P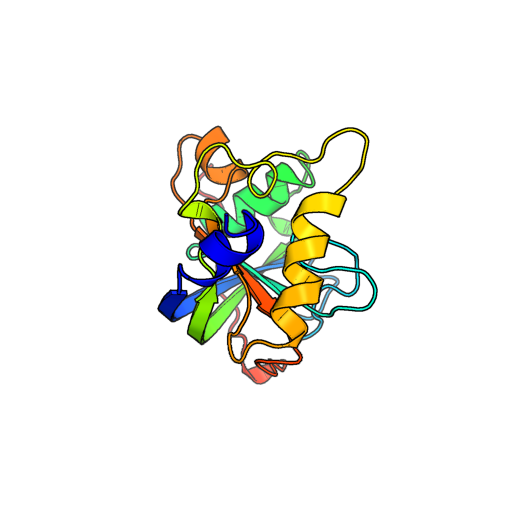rotein AF-A0A842QDH6-F1 (afdb_monomer_lite)

pLDDT: mean 86.6, std 10.49, range [43.41, 98.19]

Radius of gyration: 15.14 Å; chains: 1; bounding box: 33×33×45 Å

Structure (mmCIF, N/CA/C/O backbone):
data_AF-A0A842QDH6-F1
#
_entry.id   AF-A0A842QDH6-F1
#
loop_
_atom_site.group_PDB
_atom_site.id
_atom_site.type_symbol
_atom_site.label_atom_id
_atom_site.label_alt_id
_atom_site.label_comp_id
_atom_site.label_asym_id
_atom_site.label_entity_id
_atom_site.label_seq_id
_atom_site.pdbx_PDB_ins_code
_atom_site.Cartn_x
_atom_site.Cartn_y
_atom_site.Cartn_z
_atom_site.occupancy
_atom_site.B_iso_or_equiv
_atom_site.auth_seq_id
_atom_site.auth_comp_id
_atom_site.auth_asym_id
_atom_site.auth_atom_id
_atom_site.pdbx_PDB_model_num
ATOM 1 N N . MET A 1 1 ? -9.404 15.031 27.519 1.00 43.41 1 MET A N 1
ATOM 2 C CA . MET A 1 1 ? -8.374 15.255 26.485 1.00 43.41 1 MET A CA 1
ATOM 3 C C . MET A 1 1 ? -8.167 13.904 25.809 1.00 43.41 1 MET A C 1
ATOM 5 O O . MET A 1 1 ? -7.701 12.997 26.487 1.00 43.41 1 MET A O 1
ATOM 9 N N . TYR A 1 2 ? -8.656 13.711 24.579 1.00 51.72 2 TYR A N 1
ATOM 10 C CA . TYR A 1 2 ? -8.461 12.447 23.850 1.00 51.72 2 TYR A CA 1
ATOM 11 C C . TYR A 1 2 ? -6.981 12.292 23.489 1.00 51.72 2 TYR A C 1
ATOM 13 O O . TYR A 1 2 ? -6.302 13.297 23.266 1.00 51.72 2 TYR A O 1
ATOM 21 N N . ARG A 1 3 ? -6.456 11.061 23.475 1.00 74.00 3 ARG A N 1
ATOM 22 C CA . ARG A 1 3 ? -5.092 10.832 22.981 1.00 74.00 3 ARG A CA 1
ATOM 23 C C . ARG A 1 3 ? -5.108 11.063 21.466 1.00 74.00 3 ARG A C 1
ATOM 25 O O . ARG A 1 3 ? -6.057 10.666 20.808 1.00 74.00 3 ARG A O 1
ATOM 32 N N . GLU A 1 4 ? -4.061 11.663 20.904 1.00 77.56 4 GLU A N 1
ATOM 33 C CA . GLU A 1 4 ? -3.913 11.947 19.458 1.00 77.56 4 GLU A CA 1
ATOM 34 C C . GLU A 1 4 ? -4.219 10.723 18.560 1.00 77.56 4 GLU A C 1
ATOM 36 O O . GLU A 1 4 ? -4.839 10.841 17.508 1.00 77.56 4 GLU A O 1
ATOM 41 N N . ILE A 1 5 ? -3.868 9.515 19.020 1.00 82.94 5 ILE A N 1
ATOM 42 C CA . ILE A 1 5 ? -4.184 8.241 18.348 1.00 82.94 5 ILE A CA 1
ATOM 43 C C . ILE A 1 5 ? -5.697 7.992 18.242 1.00 82.94 5 ILE A C 1
ATOM 45 O O . ILE A 1 5 ? -6.155 7.371 17.288 1.00 82.94 5 ILE A O 1
ATOM 49 N N . ASP A 1 6 ? -6.491 8.424 19.220 1.00 84.44 6 ASP A N 1
ATOM 50 C CA . ASP A 1 6 ? -7.944 8.246 19.195 1.00 84.44 6 ASP A CA 1
ATOM 51 C C . ASP A 1 6 ? -8.576 9.057 18.064 1.00 84.44 6 ASP A C 1
ATOM 53 O O . ASP A 1 6 ? -9.372 8.504 17.313 1.00 84.44 6 ASP A O 1
ATOM 57 N N . GLN A 1 7 ? -8.109 10.288 17.852 1.00 83.19 7 GLN A N 1
ATOM 58 C CA . GLN A 1 7 ? -8.572 11.160 16.768 1.00 83.19 7 GLN A CA 1
ATOM 59 C C . GLN A 1 7 ? -8.239 10.599 15.379 1.00 83.19 7 GLN A C 1
ATOM 61 O O . GLN A 1 7 ? -9.059 10.668 14.470 1.00 83.19 7 GLN A O 1
ATOM 66 N N . ILE A 1 8 ? -7.068 9.975 15.208 1.00 85.69 8 ILE A N 1
ATOM 67 C CA . ILE A 1 8 ? -6.715 9.306 13.942 1.00 85.69 8 ILE A CA 1
ATOM 68 C C . ILE A 1 8 ? -7.722 8.196 13.618 1.00 85.69 8 ILE A C 1
ATOM 70 O O . ILE A 1 8 ? -8.137 8.050 12.476 1.00 85.69 8 ILE A O 1
ATOM 74 N N . PHE A 1 9 ? -8.152 7.431 14.622 1.00 89.06 9 PHE A N 1
ATOM 75 C CA . PHE A 1 9 ? -9.053 6.289 14.440 1.00 89.06 9 PHE A CA 1
ATOM 76 C C . PHE A 1 9 ? -10.527 6.682 14.236 1.00 89.06 9 PHE A C 1
ATOM 78 O O . PHE A 1 9 ? -11.342 5.844 13.834 1.00 89.06 9 PHE A O 1
ATOM 85 N N . GLU A 1 10 ? -10.875 7.946 14.481 1.00 88.81 10 GLU A N 1
ATOM 86 C CA . GLU A 1 10 ? -12.168 8.523 14.101 1.00 88.81 10 GLU A CA 1
ATOM 87 C C . GLU A 1 10 ? -12.241 8.789 12.586 1.00 88.81 10 GLU A C 1
ATOM 89 O O . GLU A 1 10 ? -13.320 8.702 11.998 1.00 88.81 10 GLU A O 1
ATOM 94 N N . ASN A 1 11 ? -11.098 9.006 11.922 1.00 89.94 11 ASN A N 1
ATOM 95 C CA . ASN A 1 11 ? -11.022 9.250 10.480 1.00 89.94 11 ASN A CA 1
ATOM 96 C C . ASN A 1 11 ? -11.088 7.945 9.683 1.00 89.94 11 ASN A C 1
ATOM 98 O O . ASN A 1 11 ? -10.078 7.364 9.278 1.00 89.94 11 ASN A O 1
ATOM 102 N N . ARG A 1 12 ? -12.312 7.474 9.448 1.00 91.56 12 ARG A N 1
ATOM 103 C CA . ARG A 1 12 ? -12.590 6.258 8.677 1.00 91.56 12 ARG A CA 1
ATOM 104 C C . ARG A 1 12 ? -12.958 6.607 7.244 1.00 91.56 12 ARG A C 1
ATOM 106 O O . ARG A 1 12 ? -13.884 7.375 7.003 1.00 91.56 12 ARG A O 1
ATOM 113 N N . SER A 1 13 ? -12.261 5.999 6.292 1.00 92.69 13 SER A N 1
ATOM 114 C CA . SER A 1 13 ? -12.483 6.196 4.861 1.00 92.69 13 SER A CA 1
ATOM 115 C C . SER A 1 13 ? -12.899 4.876 4.221 1.00 92.69 13 SER A C 1
ATOM 117 O O . SER A 1 13 ? -12.163 3.889 4.281 1.00 92.69 13 SER A O 1
ATOM 119 N N . ALA A 1 14 ? -14.096 4.844 3.633 1.00 95.00 14 ALA A N 1
ATOM 120 C CA . ALA A 1 14 ? -14.528 3.721 2.813 1.00 95.00 14 ALA A CA 1
ATOM 121 C C . ALA A 1 14 ? -13.795 3.756 1.465 1.00 95.00 14 ALA A C 1
ATOM 123 O O . ALA A 1 14 ? -13.662 4.814 0.849 1.00 95.00 14 ALA A O 1
ATOM 124 N N . PHE A 1 15 ? -13.347 2.595 1.002 1.00 96.31 15 PHE A N 1
ATOM 125 C CA . PHE A 1 15 ? -12.702 2.415 -0.289 1.00 96.31 15 PHE A CA 1
ATOM 126 C C . PHE A 1 15 ? -13.322 1.225 -1.016 1.00 96.31 15 PHE A C 1
ATOM 128 O O . PHE A 1 15 ? -13.586 0.181 -0.418 1.00 96.31 15 PHE A O 1
ATOM 135 N N . ASN A 1 16 ? -13.542 1.388 -2.315 1.00 97.00 16 ASN A N 1
ATOM 136 C CA . ASN A 1 16 ? -13.945 0.317 -3.207 1.00 97.00 16 ASN A CA 1
ATOM 137 C C . ASN A 1 16 ? -13.313 0.568 -4.576 1.00 97.00 16 ASN A C 1
ATOM 139 O O . ASN A 1 16 ? -13.675 1.542 -5.239 1.00 97.00 16 ASN A O 1
ATOM 143 N N . GLY A 1 17 ? -12.368 -0.274 -4.980 1.00 97.19 17 GLY A N 1
ATOM 144 C CA . GLY A 1 17 ? -11.714 -0.134 -6.273 1.00 97.19 17 GLY A CA 1
ATOM 145 C C . GLY A 1 17 ? -10.472 -0.997 -6.443 1.00 97.19 17 GLY A C 1
ATOM 146 O O . GLY A 1 17 ? -10.129 -1.830 -5.602 1.00 97.19 17 GLY A O 1
ATOM 147 N N . THR A 1 18 ? -9.790 -0.759 -7.560 1.00 97.88 18 THR A N 1
ATOM 148 C CA . THR A 1 18 ? -8.530 -1.415 -7.904 1.00 97.88 18 THR A CA 1
ATOM 149 C C . THR A 1 18 ? -7.365 -0.743 -7.190 1.00 97.88 18 THR A C 1
ATOM 151 O O . THR A 1 18 ? -7.222 0.477 -7.251 1.00 97.88 18 THR A O 1
ATOM 154 N N . LEU A 1 19 ? -6.503 -1.547 -6.578 1.00 98.19 19 LEU A N 1
ATOM 155 C CA . LEU A 1 19 ? -5.202 -1.129 -6.071 1.00 98.19 19 LEU A CA 1
ATOM 156 C C . LEU A 1 19 ? -4.085 -1.895 -6.776 1.00 98.19 19 LEU A C 1
ATOM 158 O O . LEU A 1 19 ? -4.309 -2.955 -7.359 1.00 98.19 19 LEU A O 1
ATOM 162 N N . TYR A 1 20 ? -2.877 -1.356 -6.690 1.00 97.62 20 TYR A N 1
ATOM 163 C CA . TYR A 1 20 ? -1.692 -1.862 -7.363 1.00 97.62 20 TYR A CA 1
ATOM 164 C C . TYR A 1 20 ? -0.682 -2.372 -6.342 1.00 97.62 20 TYR A C 1
ATOM 166 O O . TYR A 1 20 ? -0.513 -1.789 -5.272 1.00 97.62 20 TYR A O 1
ATOM 174 N N . LEU A 1 21 ? -0.014 -3.467 -6.683 1.00 96.94 21 LEU A N 1
ATOM 175 C CA . LEU A 1 21 ? 1.101 -4.045 -5.947 1.00 96.94 21 LEU A CA 1
ATOM 176 C C . LEU A 1 21 ? 2.317 -4.067 -6.867 1.00 96.94 21 LEU A C 1
ATOM 178 O O . LEU A 1 21 ? 2.228 -4.605 -7.965 1.00 96.94 21 LEU A O 1
ATOM 182 N N . CYS A 1 22 ? 3.455 -3.559 -6.399 1.00 95.25 22 CYS A N 1
ATOM 183 C CA . CYS A 1 22 ? 4.734 -3.677 -7.095 1.00 95.25 22 CYS A CA 1
ATOM 184 C C . CYS A 1 22 ? 5.743 -4.394 -6.198 1.00 95.25 22 CYS A C 1
ATOM 186 O O . CYS A 1 22 ? 5.943 -4.006 -5.043 1.00 95.25 22 CYS A O 1
ATOM 188 N N . LYS A 1 23 ? 6.356 -5.461 -6.712 1.00 93.31 23 LYS A N 1
ATOM 189 C CA . LYS A 1 23 ? 7.368 -6.260 -6.006 1.00 93.31 23 LYS A CA 1
ATOM 190 C C . LYS A 1 23 ? 8.412 -6.771 -6.984 1.00 93.31 23 LYS A C 1
ATOM 192 O O . LYS A 1 23 ? 8.143 -6.906 -8.172 1.00 93.31 23 LYS A O 1
ATOM 197 N N . SER A 1 24 ? 9.592 -7.094 -6.458 1.00 91.06 24 SER A N 1
ATOM 198 C CA . SER A 1 24 ? 10.600 -7.801 -7.246 1.00 91.06 24 SER A CA 1
ATOM 199 C C . SER A 1 24 ? 10.044 -9.143 -7.726 1.00 91.06 24 SER A C 1
ATOM 201 O O . SER A 1 24 ? 9.359 -9.828 -6.964 1.00 91.06 24 SER A O 1
ATOM 203 N N . GLU A 1 25 ? 10.393 -9.541 -8.949 1.00 86.19 25 GLU A N 1
ATOM 204 C CA . GLU A 1 25 ? 9.950 -10.797 -9.582 1.00 86.19 25 GLU A CA 1
ATOM 205 C C . GLU A 1 25 ? 10.304 -12.060 -8.780 1.00 86.19 25 GLU A C 1
ATOM 207 O O . GLU A 1 25 ? 9.733 -13.129 -8.977 1.00 86.19 25 GLU A O 1
ATOM 212 N N . ARG A 1 26 ? 11.236 -11.941 -7.831 1.00 85.19 26 ARG A N 1
ATOM 213 C CA . ARG A 1 26 ? 11.635 -13.024 -6.924 1.00 85.19 26 ARG A CA 1
ATOM 214 C C . ARG A 1 26 ? 10.583 -13.357 -5.863 1.00 85.19 26 ARG A C 1
ATOM 216 O O . ARG A 1 26 ? 10.759 -14.336 -5.140 1.00 85.19 26 ARG A O 1
ATOM 223 N N . HIS A 1 27 ? 9.536 -12.545 -5.726 1.00 87.69 27 HIS A N 1
ATOM 224 C CA . HIS A 1 27 ? 8.505 -12.700 -4.704 1.00 87.69 27 HIS A CA 1
ATOM 225 C C . HIS A 1 27 ? 7.128 -12.938 -5.322 1.00 87.69 27 HIS A C 1
ATOM 227 O O . HIS A 1 27 ? 6.752 -12.291 -6.296 1.00 87.69 27 HIS A O 1
ATOM 233 N N . SER A 1 28 ? 6.345 -13.825 -4.702 1.00 91.25 28 SER A N 1
ATOM 234 C CA . SER A 1 28 ? 4.956 -14.045 -5.100 1.00 91.25 28 SER A CA 1
ATOM 235 C C . SER A 1 28 ? 4.089 -12.833 -4.730 1.00 91.25 28 SER A C 1
ATOM 237 O O . SER A 1 28 ? 4.256 -12.265 -3.639 1.00 91.25 28 SER A O 1
ATOM 239 N N . PRO A 1 29 ? 3.100 -12.449 -5.563 1.00 92.12 29 PRO A N 1
ATOM 240 C CA . PRO A 1 29 ? 2.114 -11.450 -5.166 1.00 92.12 29 PRO A CA 1
ATOM 241 C C . PRO A 1 29 ? 1.306 -11.896 -3.939 1.00 92.12 29 PRO A C 1
ATOM 243 O O . PRO A 1 29 ? 0.889 -11.038 -3.171 1.00 92.12 29 PRO A O 1
ATOM 246 N N . ALA A 1 30 ? 1.179 -13.209 -3.700 1.00 89.44 30 ALA A N 1
ATOM 247 C CA . ALA A 1 30 ? 0.483 -13.795 -2.550 1.00 89.44 30 ALA A CA 1
ATOM 248 C C . ALA A 1 30 ? 1.252 -13.713 -1.218 1.00 89.44 30 ALA A C 1
ATOM 250 O O . ALA A 1 30 ? 0.698 -14.060 -0.176 1.00 89.44 30 ALA A O 1
ATOM 251 N N . ASP A 1 31 ? 2.524 -13.301 -1.237 1.00 92.38 31 ASP A N 1
ATOM 252 C CA . ASP A 1 31 ? 3.347 -13.234 -0.029 1.00 92.38 31 ASP A CA 1
ATOM 253 C C . ASP A 1 31 ? 3.276 -11.822 0.566 1.00 92.38 31 ASP A C 1
ATOM 255 O O . ASP A 1 31 ? 3.957 -10.924 0.063 1.00 92.38 31 ASP A O 1
ATOM 259 N N . PRO A 1 32 ? 2.483 -11.546 1.617 1.00 91.44 32 PRO A N 1
ATOM 260 C CA . PRO A 1 32 ? 2.481 -10.229 2.252 1.00 91.44 32 PRO A CA 1
ATOM 261 C C . PRO A 1 32 ? 3.865 -9.888 2.825 1.00 91.44 32 PRO A C 1
ATOM 263 O O . PRO A 1 32 ? 4.682 -10.768 3.098 1.00 91.44 32 PRO A O 1
ATOM 266 N N . SER A 1 33 ? 4.133 -8.601 3.058 1.00 85.12 33 SER A N 1
ATOM 267 C CA . SER A 1 33 ? 5.352 -8.192 3.759 1.00 85.12 33 SER A CA 1
ATOM 268 C C . SER A 1 33 ? 5.360 -8.788 5.166 1.00 85.12 33 SER A C 1
ATOM 270 O O . SER A 1 33 ? 4.544 -8.405 6.007 1.00 85.12 33 SER A O 1
ATOM 272 N N . GLY A 1 34 ? 6.303 -9.698 5.417 1.00 68.75 34 GLY A N 1
ATOM 273 C CA . GLY A 1 34 ? 6.592 -10.240 6.748 1.00 68.75 34 GLY A CA 1
ATOM 274 C C . GLY A 1 34 ? 7.559 -9.377 7.570 1.00 68.75 34 GLY A C 1
ATOM 275 O O . GLY A 1 34 ? 7.768 -9.641 8.753 1.00 68.75 34 GLY A O 1
ATOM 276 N N . TYR A 1 35 ? 8.152 -8.344 6.961 1.00 78.38 35 TYR A N 1
ATOM 277 C CA . TYR A 1 35 ? 9.07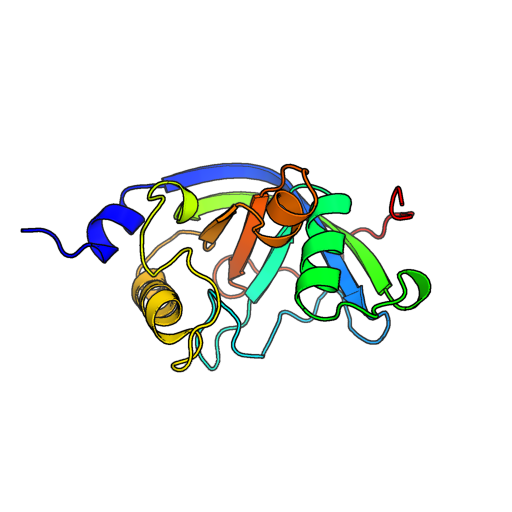1 -7.417 7.624 1.00 78.38 35 TYR A CA 1
ATOM 278 C C . TYR A 1 35 ? 8.333 -6.228 8.239 1.00 78.38 35 TYR A C 1
ATOM 280 O O . TYR A 1 35 ? 7.281 -5.812 7.746 1.00 78.38 35 TYR A O 1
ATOM 288 N N . GLU A 1 36 ? 8.922 -5.648 9.288 1.00 78.00 36 GLU A N 1
ATOM 289 C CA . GLU A 1 36 ? 8.450 -4.399 9.887 1.00 78.00 36 GLU A CA 1
ATOM 290 C C . GLU A 1 36 ? 8.565 -3.239 8.895 1.00 78.00 36 GLU A C 1
ATOM 292 O O . GLU A 1 36 ? 9.659 -2.805 8.528 1.00 78.00 36 GLU A O 1
ATOM 297 N N . GLY A 1 37 ? 7.417 -2.717 8.486 1.00 82.06 37 GLY A N 1
ATOM 298 C CA . GLY A 1 37 ? 7.292 -1.515 7.679 1.00 82.06 37 GLY A CA 1
ATOM 299 C C . GLY A 1 37 ? 6.741 -0.352 8.496 1.00 82.06 37 GLY A C 1
ATOM 300 O O . GLY A 1 37 ? 6.631 -0.408 9.724 1.00 82.06 37 GLY A O 1
ATOM 301 N N . ARG A 1 38 ? 6.388 0.730 7.798 1.00 84.75 38 ARG A N 1
ATOM 302 C CA . ARG A 1 38 ? 5.887 1.951 8.435 1.00 84.75 38 ARG A CA 1
ATOM 303 C C . ARG A 1 38 ? 4.624 1.676 9.243 1.00 84.75 38 ARG A C 1
ATOM 305 O O . ARG A 1 38 ? 4.555 2.051 10.405 1.00 84.75 38 ARG A O 1
ATOM 312 N N . TYR A 1 39 ? 3.654 0.984 8.660 1.00 87.56 39 TYR A N 1
ATOM 313 C CA . TYR A 1 39 ? 2.336 0.790 9.260 1.00 87.56 39 TYR A CA 1
ATOM 314 C C . TYR A 1 39 ? 2.048 -0.662 9.624 1.00 87.56 39 TYR A C 1
ATOM 316 O O . TYR A 1 39 ? 0.884 -1.013 9.759 1.00 87.56 39 TYR A O 1
ATOM 324 N N . ASN A 1 40 ? 3.062 -1.513 9.789 1.00 85.12 40 ASN A N 1
ATOM 325 C CA . ASN A 1 40 ? 2.910 -2.862 10.334 1.00 85.12 40 ASN A CA 1
ATOM 326 C C . ASN A 1 40 ? 4.029 -3.134 11.354 1.00 85.12 40 ASN A C 1
ATOM 328 O O . ASN A 1 40 ? 5.215 -3.019 11.050 1.00 85.12 40 ASN A O 1
ATOM 332 N N . GLY A 1 41 ? 3.645 -3.454 12.591 1.00 77.44 41 GLY A N 1
ATOM 333 C CA . GLY A 1 41 ? 4.588 -3.858 13.635 1.00 77.44 41 GLY A CA 1
ATOM 334 C C . GLY A 1 41 ? 5.099 -5.288 13.447 1.00 77.44 41 GLY A C 1
ATOM 335 O O . GLY A 1 41 ? 4.616 -6.029 12.587 1.00 77.44 41 GLY A O 1
ATOM 336 N N . GLN A 1 42 ? 6.047 -5.693 14.295 1.00 76.50 42 GLN A N 1
ATOM 337 C CA . GLN A 1 42 ? 6.638 -7.033 14.265 1.00 76.50 42 GLN A CA 1
ATOM 338 C C . GLN A 1 42 ? 5.573 -8.139 14.222 1.00 76.50 42 GLN A C 1
ATOM 340 O O . GLN A 1 42 ? 4.579 -8.090 14.954 1.00 76.50 42 GLN A O 1
ATOM 345 N N . GLY A 1 43 ? 5.781 -9.136 13.356 1.00 77.56 43 GLY A N 1
ATOM 346 C CA . GLY A 1 43 ? 4.885 -10.288 13.209 1.00 77.56 43 GLY A CA 1
ATOM 347 C C . GLY A 1 43 ? 3.536 -9.973 12.553 1.00 77.56 43 GLY A C 1
ATOM 348 O O . GLY A 1 43 ? 2.621 -10.789 12.626 1.00 77.56 43 GLY A O 1
ATOM 349 N N . THR A 1 44 ? 3.383 -8.793 11.942 1.00 84.81 44 THR A N 1
ATOM 350 C CA . THR A 1 44 ? 2.150 -8.402 11.252 1.00 84.81 44 THR A CA 1
ATOM 351 C C . THR A 1 44 ? 2.345 -8.470 9.745 1.00 84.81 44 THR A C 1
ATOM 353 O O . THR A 1 44 ? 3.040 -7.634 9.170 1.00 84.81 44 THR A O 1
ATOM 356 N N . ASN A 1 45 ? 1.683 -9.436 9.112 1.00 90.12 45 ASN A N 1
ATOM 357 C CA . ASN A 1 45 ? 1.673 -9.589 7.662 1.00 90.12 45 ASN A CA 1
ATOM 358 C C . ASN A 1 45 ? 0.744 -8.552 7.020 1.00 90.12 45 ASN A C 1
ATOM 360 O O . ASN A 1 45 ? -0.457 -8.529 7.312 1.00 90.12 45 ASN A O 1
ATOM 364 N N . ALA A 1 46 ? 1.293 -7.720 6.137 1.00 93.00 46 ALA A N 1
ATOM 365 C CA . ALA A 1 46 ? 0.536 -6.686 5.439 1.00 93.00 46 ALA A CA 1
ATOM 366 C C . ALA A 1 46 ? 0.965 -6.520 3.974 1.00 93.00 46 ALA A C 1
ATOM 368 O O . ALA A 1 46 ? 2.125 -6.736 3.621 1.00 93.00 46 ALA A O 1
ATOM 369 N N . TYR A 1 47 ? 0.032 -6.092 3.129 1.00 95.00 47 TYR A N 1
ATOM 370 C CA . TYR A 1 47 ? 0.301 -5.627 1.774 1.00 95.00 47 TYR A CA 1
ATOM 371 C C . TYR A 1 47 ? 0.409 -4.111 1.750 1.00 95.00 47 TYR A C 1
ATOM 373 O O . TYR A 1 47 ? -0.455 -3.417 2.278 1.00 95.00 47 TYR A O 1
ATOM 381 N N . TYR A 1 48 ? 1.453 -3.617 1.095 1.00 94.88 48 TYR A N 1
ATOM 382 C CA . TYR A 1 48 ? 1.590 -2.213 0.746 1.00 94.88 48 TYR A CA 1
ATOM 383 C C . TYR A 1 48 ? 1.164 -2.048 -0.707 1.00 94.88 48 TYR A C 1
ATOM 385 O O . TYR A 1 48 ? 1.817 -2.574 -1.607 1.00 94.88 48 TYR A O 1
ATOM 393 N N . LEU A 1 49 ? 0.035 -1.379 -0.902 1.00 97.06 49 LEU A N 1
ATOM 394 C CA . LEU A 1 49 ? -0.593 -1.155 -2.196 1.00 97.06 49 LEU A CA 1
ATOM 395 C C . LEU A 1 49 ? -0.669 0.344 -2.489 1.00 97.06 49 LEU A C 1
ATOM 397 O O . LEU A 1 49 ? -0.597 1.154 -1.563 1.00 97.06 49 LEU A O 1
ATOM 401 N N . ALA A 1 50 ? -0.872 0.714 -3.748 1.00 96.94 50 ALA A N 1
ATOM 402 C CA . ALA A 1 50 ? -1.136 2.096 -4.139 1.00 96.94 50 ALA A CA 1
ATOM 403 C C . ALA A 1 50 ? -2.363 2.216 -5.049 1.00 96.94 50 ALA A C 1
ATOM 405 O O . ALA A 1 50 ? -2.824 1.230 -5.616 1.00 96.94 50 ALA A O 1
ATOM 406 N N . ASP A 1 51 ? -2.893 3.427 -5.187 1.00 96.38 51 ASP A N 1
ATOM 407 C CA . ASP A 1 51 ? -4.011 3.752 -6.083 1.00 96.38 51 ASP A CA 1
ATOM 408 C C . ASP A 1 51 ? -3.615 3.869 -7.561 1.00 96.38 51 ASP A C 1
ATOM 410 O O . ASP A 1 51 ? -4.485 3.935 -8.428 1.00 96.38 51 ASP A O 1
ATOM 414 N N . SER A 1 52 ? -2.317 3.860 -7.869 1.00 95.00 52 SER A N 1
ATOM 415 C CA . SER A 1 52 ? -1.809 3.889 -9.240 1.00 95.00 52 SER A CA 1
ATOM 416 C C . SER A 1 52 ? -0.485 3.125 -9.399 1.00 95.00 52 SER A C 1
ATOM 418 O O . SER A 1 52 ? 0.294 3.031 -8.441 1.00 95.00 52 SER A O 1
ATOM 420 N N . PRO A 1 53 ? -0.166 2.647 -10.622 1.00 94.75 53 PRO A N 1
ATOM 421 C CA . PRO A 1 53 ? 1.145 2.084 -10.954 1.00 94.75 53 PRO A CA 1
ATOM 422 C C . PRO A 1 53 ? 2.303 3.015 -10.594 1.00 94.75 53 PRO A C 1
ATOM 424 O O . PRO A 1 53 ? 3.319 2.600 -10.033 1.00 94.75 53 PRO A O 1
ATOM 427 N N . ARG A 1 54 ? 2.115 4.307 -10.876 1.00 92.88 54 ARG A N 1
ATOM 428 C CA . ARG A 1 54 ? 3.117 5.348 -10.667 1.00 92.88 54 ARG A CA 1
ATOM 429 C C . ARG A 1 54 ? 3.436 5.542 -9.187 1.00 92.88 54 ARG A C 1
ATOM 431 O O . ARG A 1 54 ? 4.606 5.556 -8.814 1.00 92.88 54 ARG A O 1
ATOM 438 N N . ALA A 1 55 ? 2.410 5.626 -8.339 1.00 93.44 55 ALA A N 1
ATOM 439 C CA . ALA A 1 55 ? 2.590 5.730 -6.894 1.00 93.44 55 ALA A CA 1
ATOM 440 C C . ALA A 1 55 ? 3.300 4.492 -6.319 1.00 93.44 55 ALA A C 1
ATOM 442 O O . ALA A 1 55 ? 4.226 4.636 -5.521 1.00 93.44 55 ALA A O 1
ATOM 443 N N . CYS A 1 56 ? 2.948 3.286 -6.787 1.00 94.00 56 CYS A N 1
ATOM 444 C CA . CYS A 1 56 ? 3.673 2.061 -6.441 1.00 94.00 56 CYS A CA 1
ATOM 445 C C . CYS A 1 56 ? 5.164 2.159 -6.780 1.00 94.00 56 CYS A C 1
ATOM 447 O O . CYS A 1 56 ? 6.011 1.858 -5.939 1.00 94.00 56 CYS A O 1
ATOM 449 N N . TRP A 1 57 ? 5.490 2.589 -8.000 1.00 94.44 57 TRP A N 1
ATOM 450 C CA . TRP A 1 57 ? 6.877 2.701 -8.438 1.00 94.44 57 TRP A CA 1
ATOM 45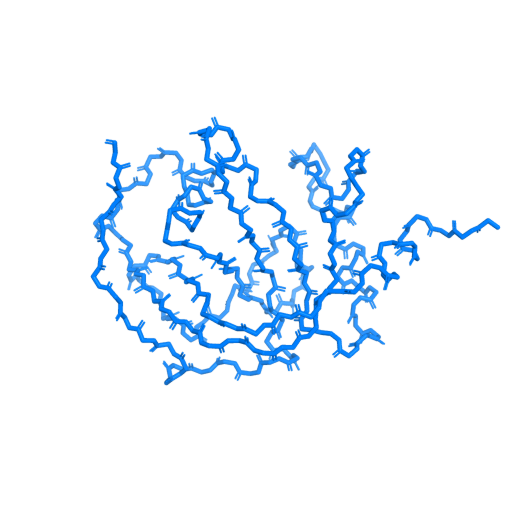1 C C . TRP A 1 57 ? 7.662 3.752 -7.650 1.00 94.44 57 TRP A C 1
ATOM 453 O O . TRP A 1 57 ? 8.809 3.517 -7.271 1.00 94.44 57 TRP A O 1
ATOM 463 N N . TYR A 1 58 ? 7.045 4.888 -7.325 1.00 93.50 58 TYR A N 1
ATOM 464 C CA . TYR A 1 58 ? 7.702 5.892 -6.496 1.00 93.50 58 TYR A CA 1
ATOM 465 C C . TYR A 1 58 ? 7.983 5.400 -5.080 1.00 93.50 58 TYR A C 1
ATOM 467 O O . TYR A 1 58 ? 9.058 5.696 -4.568 1.00 93.50 58 TYR A O 1
ATOM 475 N N . GLU A 1 59 ? 7.112 4.600 -4.464 1.00 92.81 59 GLU A N 1
ATOM 476 C CA . GLU A 1 59 ? 7.432 3.975 -3.173 1.00 92.81 59 GLU A CA 1
ATOM 477 C C . GLU A 1 59 ? 8.623 3.004 -3.284 1.00 92.81 59 GLU A C 1
ATOM 479 O O . GLU A 1 59 ? 9.481 2.992 -2.396 1.00 92.81 59 GLU A O 1
ATOM 484 N N . ILE A 1 60 ? 8.747 2.258 -4.394 1.00 93.19 60 ILE A N 1
ATOM 485 C CA . ILE A 1 60 ? 9.941 1.439 -4.665 1.00 93.19 60 ILE A CA 1
ATOM 486 C C . ILE A 1 60 ? 11.192 2.311 -4.770 1.00 93.19 60 ILE A C 1
ATOM 488 O O . ILE A 1 60 ? 12.172 2.018 -4.091 1.00 93.19 60 ILE A O 1
ATOM 492 N N . LEU A 1 61 ? 11.165 3.398 -5.546 1.00 91.62 61 LEU A N 1
ATOM 493 C CA . LEU A 1 61 ? 12.303 4.318 -5.672 1.00 91.62 61 LEU A CA 1
ATOM 494 C C . LEU A 1 61 ? 12.625 5.050 -4.362 1.00 91.62 61 LEU A C 1
ATOM 496 O O . LEU A 1 61 ? 13.788 5.323 -4.073 1.00 91.62 61 LEU A O 1
ATOM 500 N N . GLY A 1 62 ? 11.612 5.352 -3.550 1.00 88.06 62 GLY A N 1
ATOM 501 C CA . GLY A 1 62 ? 11.783 5.934 -2.222 1.00 88.06 62 GLY A CA 1
ATOM 502 C C . GLY A 1 62 ? 12.496 4.985 -1.255 1.00 88.06 62 GLY A C 1
ATOM 503 O O . GLY A 1 62 ? 13.238 5.439 -0.386 1.00 88.06 62 GLY A O 1
ATOM 504 N N . TYR A 1 63 ? 12.304 3.672 -1.417 1.00 86.69 63 TYR A N 1
ATOM 505 C CA . TYR A 1 63 ? 12.997 2.641 -0.643 1.00 86.69 63 TYR A CA 1
ATOM 506 C C . TYR A 1 63 ? 14.369 2.266 -1.230 1.00 86.69 63 TYR A C 1
ATOM 508 O O . TYR A 1 63 ? 15.343 2.125 -0.491 1.00 86.69 63 TYR A O 1
ATOM 516 N N . ASN A 1 64 ? 14.453 2.116 -2.551 1.00 90.50 64 ASN A N 1
ATOM 517 C CA . ASN A 1 64 ? 15.650 1.772 -3.309 1.00 90.50 64 ASN A CA 1
ATOM 518 C C . ASN A 1 64 ? 15.801 2.722 -4.515 1.00 90.50 64 ASN A C 1
ATOM 520 O O . ASN A 1 64 ? 15.293 2.423 -5.598 1.00 90.50 64 ASN A O 1
ATOM 524 N N . PRO A 1 65 ? 16.544 3.835 -4.367 1.00 91.12 65 PRO A N 1
ATOM 525 C CA . PRO A 1 65 ? 16.706 4.834 -5.428 1.00 91.12 65 PRO A CA 1
ATOM 526 C C . PRO A 1 65 ? 17.357 4.318 -6.717 1.00 91.12 65 PRO A C 1
ATOM 528 O O . PRO A 1 65 ? 17.243 4.970 -7.750 1.00 91.12 65 PRO A O 1
ATOM 531 N N . ASN A 1 66 ? 18.035 3.168 -6.656 1.00 92.75 66 ASN A N 1
ATOM 532 C CA . ASN A 1 66 ? 18.713 2.540 -7.791 1.00 92.75 66 ASN A CA 1
ATOM 533 C C . ASN A 1 66 ? 17.919 1.353 -8.365 1.00 92.75 66 ASN A C 1
ATOM 535 O O . ASN A 1 66 ? 18.488 0.540 -9.092 1.00 92.75 66 ASN A O 1
ATOM 539 N N . ALA A 1 67 ? 16.643 1.190 -7.996 1.00 92.81 67 ALA A N 1
ATOM 540 C CA . ALA A 1 67 ? 15.811 0.116 -8.525 1.00 92.81 67 ALA A CA 1
ATOM 541 C C . ALA A 1 67 ? 15.666 0.235 -10.051 1.00 92.81 67 ALA A C 1
ATOM 543 O O . ALA A 1 67 ? 15.381 1.312 -10.577 1.00 92.81 67 ALA A O 1
ATOM 544 N N . ASN A 1 68 ? 15.823 -0.885 -10.754 1.00 92.12 68 ASN A N 1
ATOM 545 C CA . ASN A 1 68 ? 15.538 -0.997 -12.179 1.00 92.12 68 ASN A CA 1
ATOM 546 C C . ASN A 1 68 ? 14.146 -1.610 -12.354 1.00 92.12 68 ASN A C 1
ATOM 548 O O . ASN A 1 68 ? 13.875 -2.659 -11.782 1.00 92.12 68 ASN A O 1
ATOM 552 N N . TYR A 1 69 ? 13.262 -0.965 -13.120 1.00 91.31 69 TYR A N 1
ATOM 553 C CA . TYR A 1 69 ? 11.871 -1.409 -13.264 1.00 91.31 69 TYR A CA 1
ATOM 554 C C . TYR A 1 69 ? 11.749 -2.820 -13.850 1.00 91.31 69 TYR A C 1
ATOM 556 O O . TYR A 1 69 ? 10.840 -3.546 -13.468 1.00 91.31 69 TYR A O 1
ATOM 564 N N . SER A 1 70 ? 12.700 -3.231 -14.696 1.00 91.62 70 SER A N 1
ATOM 565 C CA . SER A 1 70 ? 12.747 -4.582 -15.273 1.00 91.62 70 SER A CA 1
ATOM 566 C C . SER A 1 70 ? 12.961 -5.707 -14.251 1.00 91.62 70 SER A C 1
ATOM 568 O O . SER A 1 70 ? 12.689 -6.856 -14.567 1.00 91.62 70 SER A O 1
ATOM 570 N N . ASP A 1 71 ? 13.392 -5.399 -13.021 1.00 93.75 71 ASP A N 1
ATOM 571 C CA . ASP A 1 71 ? 13.527 -6.385 -11.936 1.00 93.75 71 ASP A CA 1
ATOM 572 C C . ASP A 1 71 ? 12.230 -6.547 -11.110 1.00 93.75 71 ASP A C 1
ATOM 574 O O . ASP A 1 71 ? 12.215 -7.240 -10.077 1.00 93.75 71 ASP A O 1
ATOM 578 N N . TYR A 1 72 ? 11.155 -5.857 -11.511 1.00 94.88 72 TYR A N 1
ATOM 579 C CA . TYR A 1 72 ? 9.903 -5.740 -10.772 1.00 94.88 72 TYR A CA 1
ATOM 580 C C . TYR A 1 72 ? 8.693 -6.060 -11.648 1.00 94.88 72 TYR A C 1
ATOM 582 O O . TYR A 1 72 ? 8.553 -5.615 -12.782 1.00 94.88 72 TYR A O 1
ATOM 590 N N . SER A 1 73 ? 7.751 -6.774 -11.046 1.00 95.25 73 SER A N 1
ATOM 591 C CA . SER A 1 73 ? 6.440 -7.047 -11.616 1.00 95.25 73 SER A CA 1
ATOM 592 C C . SER A 1 73 ? 5.371 -6.226 -10.898 1.00 95.25 73 SER A C 1
ATOM 594 O O . SER A 1 73 ? 5.528 -5.840 -9.730 1.00 95.25 73 SER A O 1
ATOM 596 N N . MET A 1 74 ? 4.271 -5.970 -11.605 1.00 96.38 74 MET A N 1
ATOM 597 C CA . MET A 1 74 ? 3.133 -5.233 -11.078 1.00 96.38 74 MET A CA 1
ATOM 598 C C . MET A 1 74 ? 1.833 -6.009 -11.262 1.00 96.38 74 MET A C 1
ATOM 600 O O . MET A 1 74 ? 1.605 -6.662 -12.281 1.00 96.38 74 MET A O 1
ATOM 604 N N . TRP A 1 75 ? 0.970 -5.916 -10.255 1.00 97.38 75 TRP A N 1
ATOM 605 C CA . TRP A 1 75 ? -0.329 -6.573 -10.231 1.00 97.38 75 TRP A CA 1
ATOM 606 C C . TRP A 1 75 ? -1.413 -5.610 -9.775 1.00 97.38 75 TRP A C 1
ATOM 608 O O . TRP A 1 75 ? -1.163 -4.717 -8.967 1.00 97.38 75 TRP A O 1
ATOM 618 N N . THR A 1 76 ? -2.633 -5.850 -10.234 1.00 97.69 76 THR A N 1
ATOM 619 C CA . THR A 1 76 ? -3.850 -5.243 -9.696 1.00 97.69 76 THR A CA 1
ATOM 620 C C . THR A 1 76 ? -4.552 -6.186 -8.731 1.00 97.69 76 THR A C 1
ATOM 622 O O . THR A 1 76 ? -4.549 -7.396 -8.951 1.00 97.69 76 THR A O 1
ATOM 625 N N . VAL A 1 77 ? -5.228 -5.629 -7.729 1.00 97.81 77 VAL A N 1
ATOM 626 C CA . VAL A 1 77 ? -6.113 -6.344 -6.801 1.00 97.81 77 VAL A CA 1
ATOM 627 C C . VAL A 1 77 ? -7.365 -5.509 -6.529 1.00 97.81 77 VAL A C 1
ATOM 629 O O . VAL A 1 77 ? -7.278 -4.293 -6.357 1.00 97.81 77 VAL A O 1
ATOM 632 N N . GLN A 1 78 ? -8.538 -6.145 -6.505 1.00 97.50 78 GLN A N 1
ATOM 633 C CA . GLN A 1 78 ? -9.782 -5.485 -6.096 1.00 97.50 78 GLN A CA 1
ATOM 634 C C . GLN A 1 78 ? -9.881 -5.460 -4.575 1.00 97.50 78 GLN A C 1
ATOM 636 O O . GLN A 1 78 ? -9.769 -6.496 -3.923 1.00 97.50 78 GLN A O 1
ATOM 641 N N . VAL A 1 79 ? -10.118 -4.282 -4.005 1.00 96.81 79 VAL A N 1
ATOM 642 C CA . VAL A 1 79 ? -10.245 -4.107 -2.558 1.00 96.81 79 VAL A CA 1
ATOM 643 C C . VAL A 1 79 ? -11.504 -3.313 -2.247 1.00 96.81 79 VAL A C 1
ATOM 645 O O . VAL A 1 79 ? -11.730 -2.234 -2.792 1.00 96.81 79 VAL A O 1
ATOM 648 N N . SER A 1 80 ? -12.307 -3.840 -1.323 1.00 96.06 80 SER A N 1
ATOM 649 C CA . SER A 1 80 ? -13.493 -3.175 -0.793 1.00 96.06 80 SER A CA 1
ATOM 650 C C . SER A 1 80 ? -13.498 -3.258 0.728 1.00 96.06 80 SER A C 1
ATOM 652 O O . SER A 1 80 ? -13.405 -4.347 1.295 1.00 96.06 80 SER A O 1
ATOM 654 N N . GLY A 1 81 ? -13.579 -2.112 1.399 1.00 95.12 81 GLY A N 1
ATOM 655 C CA . GLY A 1 81 ? -13.650 -2.048 2.854 1.00 95.12 81 GLY A CA 1
ATOM 656 C C . GLY A 1 81 ? -13.340 -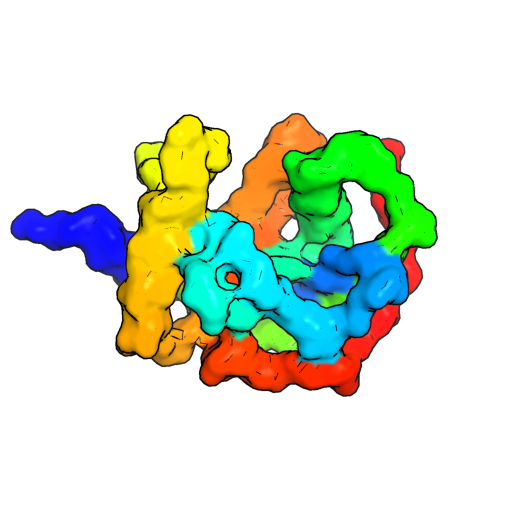0.667 3.412 1.00 95.12 81 GLY A C 1
ATOM 657 O O . GLY A 1 81 ? -13.301 0.330 2.695 1.00 95.12 81 GLY A O 1
ATOM 658 N N . THR A 1 82 ? -13.124 -0.611 4.721 1.00 96.62 82 THR A N 1
ATOM 659 C CA . THR A 1 82 ? -12.858 0.637 5.442 1.00 96.62 82 THR A CA 1
ATOM 660 C C . THR A 1 82 ? -11.404 0.688 5.882 1.00 96.62 82 THR A C 1
ATOM 662 O O . THR A 1 82 ? -10.863 -0.314 6.347 1.00 96.62 82 THR A O 1
ATOM 665 N N . PHE A 1 83 ? -10.794 1.863 5.780 1.00 95.62 83 PHE A N 1
ATOM 666 C CA . PHE A 1 83 ? -9.436 2.157 6.224 1.00 95.62 83 PHE A CA 1
ATOM 667 C C . PHE A 1 83 ? -9.442 3.276 7.260 1.00 95.62 83 PHE A C 1
ATOM 669 O O . PHE A 1 83 ? -10.327 4.132 7.252 1.00 95.62 83 PHE A O 1
ATOM 676 N N . ILE A 1 84 ? -8.430 3.291 8.124 1.00 93.94 84 ILE A N 1
ATOM 677 C CA . ILE A 1 84 ? -8.092 4.479 8.908 1.00 93.94 84 ILE A CA 1
ATOM 678 C C . ILE A 1 84 ? -7.260 5.408 8.024 1.00 93.94 84 ILE A C 1
ATOM 680 O O . ILE A 1 84 ? -6.200 5.009 7.535 1.00 93.94 84 ILE A O 1
ATOM 684 N N . ASP A 1 85 ? -7.739 6.628 7.805 1.00 91.44 85 ASP A N 1
ATOM 685 C CA . ASP A 1 85 ? -7.009 7.649 7.059 1.00 91.44 85 ASP A CA 1
ATOM 686 C C . ASP A 1 85 ? -6.025 8.366 7.988 1.00 91.44 85 ASP A C 1
ATOM 688 O O . ASP A 1 85 ? -6.393 9.216 8.799 1.00 91.44 85 ASP A O 1
ATOM 692 N N . VAL A 1 86 ? -4.751 7.993 7.876 1.00 85.25 86 VAL A N 1
ATOM 693 C CA . VAL A 1 86 ? -3.667 8.605 8.657 1.00 85.25 86 VAL A CA 1
ATOM 694 C C . VAL A 1 86 ? -3.239 9.939 8.036 1.00 85.25 86 VAL A C 1
ATOM 696 O O . VAL A 1 86 ? -2.699 10.795 8.732 1.00 85.25 86 VAL A O 1
ATOM 699 N N . GLY A 1 87 ? -3.492 10.135 6.736 1.00 71.25 87 GLY A N 1
ATOM 700 C CA . GLY A 1 87 ? -3.171 11.366 6.011 1.00 71.25 87 GLY A CA 1
ATOM 701 C C . GLY A 1 87 ? -4.057 12.550 6.400 1.00 71.25 87 GLY A C 1
ATOM 702 O O . GLY A 1 87 ? -3.639 13.691 6.234 1.00 71.25 87 GLY A O 1
ATOM 703 N N . ALA A 1 88 ? -5.231 12.290 6.983 1.00 61.44 88 ALA A N 1
ATOM 704 C CA . ALA A 1 88 ? -6.169 13.313 7.447 1.00 61.44 88 ALA A CA 1
ATOM 705 C C . ALA A 1 88 ? -5.614 14.235 8.553 1.00 61.44 88 ALA A C 1
ATOM 707 O O . ALA A 1 88 ? -6.208 15.277 8.826 1.00 61.44 88 ALA A O 1
ATOM 708 N N . ILE A 1 89 ? -4.491 13.880 9.191 1.00 63.25 89 ILE A N 1
ATOM 709 C CA . ILE A 1 89 ? -3.833 14.721 10.198 1.00 63.25 89 ILE A CA 1
ATOM 710 C C . ILE A 1 89 ? -2.409 15.053 9.739 1.00 63.25 89 ILE A C 1
ATOM 712 O O . ILE A 1 89 ? -1.413 14.478 10.199 1.00 63.25 89 ILE A O 1
ATOM 716 N N . GLU A 1 90 ? -2.319 15.972 8.775 1.00 65.31 90 GLU A N 1
ATOM 717 C CA . GLU A 1 90 ? -1.047 16.559 8.357 1.00 65.31 90 GLU A CA 1
ATOM 718 C C . GLU A 1 90 ? -0.323 17.195 9.555 1.00 65.31 90 GLU A C 1
ATOM 720 O O . GLU A 1 90 ? -0.937 17.832 10.409 1.00 65.31 90 GLU A O 1
ATOM 725 N N . GLY A 1 91 ? 0.998 17.008 9.626 1.00 66.31 91 GLY A N 1
ATOM 726 C CA . GLY A 1 91 ? 1.826 17.538 10.717 1.00 66.31 91 GLY A CA 1
ATOM 727 C C . GLY A 1 91 ? 1.911 16.651 11.962 1.00 66.31 91 GLY A C 1
ATOM 728 O O . GLY A 1 91 ? 2.454 17.089 12.973 1.00 66.31 91 GLY A O 1
ATOM 729 N N . THR A 1 92 ? 1.407 15.413 11.912 1.00 73.44 92 THR A N 1
ATOM 730 C CA . THR A 1 92 ? 1.606 14.443 13.000 1.00 73.44 92 THR A CA 1
ATOM 731 C C . THR A 1 92 ? 2.855 13.592 12.803 1.00 73.44 92 THR A C 1
ATOM 733 O O . THR A 1 92 ? 3.229 13.231 11.684 1.00 73.44 92 THR A O 1
ATOM 736 N N . LYS A 1 93 ? 3.429 13.126 13.916 1.00 77.56 93 LYS A N 1
ATOM 737 C CA . LYS A 1 93 ? 4.544 12.160 13.936 1.00 77.56 93 LYS A CA 1
ATOM 738 C C . LYS A 1 93 ? 4.242 10.820 13.238 1.00 77.56 93 LYS A C 1
ATOM 740 O O . LYS A 1 93 ? 5.133 9.995 13.064 1.00 77.56 93 LYS A O 1
ATOM 745 N N . TYR A 1 94 ? 2.983 10.558 12.869 1.00 78.38 94 TYR A N 1
ATOM 746 C CA . TYR A 1 94 ? 2.553 9.324 12.197 1.00 78.38 94 TYR A CA 1
ATOM 747 C C . TYR A 1 94 ? 2.605 9.401 10.662 1.00 78.38 94 TYR A C 1
ATOM 749 O O . TYR A 1 94 ? 2.403 8.390 9.980 1.00 78.38 94 TYR A O 1
ATOM 757 N N . VAL A 1 95 ? 2.878 10.587 10.111 1.00 75.62 95 VAL A N 1
ATOM 758 C CA . VAL A 1 95 ? 3.054 10.820 8.666 1.00 75.62 95 VAL A CA 1
ATOM 759 C C . VAL A 1 95 ? 4.470 11.286 8.305 1.00 75.62 95 VAL A C 1
ATOM 761 O O . VAL A 1 95 ? 4.746 11.582 7.134 1.00 75.62 95 VAL A O 1
ATOM 764 N N . GLU A 1 96 ? 5.356 11.363 9.299 1.00 72.75 96 GLU A N 1
ATOM 765 C CA . GLU A 1 96 ? 6.752 11.776 9.167 1.00 72.75 96 GLU A CA 1
ATOM 766 C C . GLU A 1 96 ? 7.652 10.636 8.646 1.00 72.75 96 GLU A C 1
ATOM 768 O O . GLU A 1 96 ? 7.330 9.447 8.789 1.00 72.75 96 GLU A O 1
ATOM 773 N N . PRO A 1 97 ? 8.766 10.970 7.965 1.00 67.62 97 PRO A N 1
ATOM 774 C CA . PRO A 1 97 ? 9.737 9.983 7.507 1.00 67.62 97 PRO A CA 1
ATOM 775 C C . PRO A 1 97 ? 10.408 9.249 8.679 1.00 67.62 97 PRO A C 1
ATOM 777 O O . PRO A 1 97 ? 10.277 9.616 9.843 1.00 67.62 97 PRO A O 1
ATOM 780 N N . LYS A 1 98 ? 11.143 8.177 8.365 1.00 68.31 98 LYS A N 1
ATOM 781 C CA . LYS A 1 98 ? 11.852 7.375 9.370 1.00 68.31 98 LYS A CA 1
ATOM 782 C C . LYS A 1 98 ? 12.911 8.231 10.072 1.00 68.31 98 LYS A C 1
ATOM 784 O O . LYS A 1 98 ? 13.971 8.471 9.504 1.00 68.31 98 LYS A O 1
ATOM 789 N N . GLU A 1 99 ? 12.651 8.646 11.305 1.00 61.91 99 GLU A N 1
ATOM 790 C CA . GLU A 1 99 ? 13.659 9.302 12.141 1.00 61.91 99 GLU A CA 1
ATOM 791 C C . GLU A 1 99 ? 14.564 8.276 12.848 1.00 61.91 99 GLU A C 1
ATOM 793 O O . GLU A 1 99 ? 14.315 7.065 12.806 1.00 61.91 99 GLU A O 1
ATOM 798 N N . ASN A 1 100 ? 15.598 8.756 13.550 1.00 53.81 100 ASN A N 1
ATOM 799 C CA . ASN A 1 100 ? 16.615 7.988 14.297 1.00 53.81 100 ASN A CA 1
ATOM 800 C C . ASN A 1 100 ? 16.066 7.039 15.403 1.00 53.81 100 ASN A C 1
ATOM 802 O O . ASN A 1 100 ? 16.837 6.485 16.184 1.00 53.81 100 ASN A O 1
ATOM 806 N N . GLY A 1 101 ? 14.747 6.820 15.470 1.00 53.41 101 GLY A N 1
ATOM 807 C CA . GLY A 1 101 ? 14.050 5.850 16.323 1.00 53.41 101 GLY A CA 1
ATOM 808 C C . GLY A 1 101 ? 13.249 4.771 15.571 1.00 53.41 101 GLY A C 1
ATOM 809 O O . GLY A 1 101 ? 12.607 3.943 16.223 1.00 53.41 101 GLY A O 1
ATOM 810 N N . GLY A 1 102 ? 13.283 4.746 14.232 1.00 70.00 102 GLY A N 1
ATOM 811 C CA . GLY A 1 102 ? 12.547 3.786 13.402 1.00 70.00 102 GLY A CA 1
ATOM 812 C C . GLY A 1 102 ? 11.052 4.106 13.270 1.00 70.00 102 GLY A C 1
ATOM 813 O O . GLY A 1 102 ? 10.621 5.229 13.494 1.00 70.00 102 GLY A O 1
ATOM 814 N N . TRP A 1 103 ? 10.239 3.107 12.921 1.00 76.56 103 TRP A N 1
ATOM 815 C CA . TRP A 1 103 ? 8.790 3.263 12.705 1.00 76.56 103 TRP A CA 1
ATOM 816 C C . TRP A 1 103 ? 7.958 3.214 13.999 1.00 76.56 103 TRP A C 1
ATOM 818 O O . TRP A 1 103 ? 6.767 2.919 13.969 1.00 76.56 103 TRP A O 1
ATOM 828 N N . LYS A 1 104 ? 8.570 3.463 15.164 1.00 75.19 104 LYS A N 1
ATOM 829 C CA . LYS A 1 104 ? 7.920 3.255 16.469 1.00 75.19 104 LYS A CA 1
ATOM 830 C C . LYS A 1 104 ? 6.572 3.981 16.618 1.00 75.19 104 LYS A C 1
ATOM 832 O O . LYS A 1 104 ? 5.630 3.308 17.032 1.00 75.19 104 LYS A O 1
ATOM 837 N N . PRO A 1 105 ? 6.424 5.277 16.263 1.00 75.56 105 PRO A N 1
ATOM 838 C CA . PRO A 1 105 ? 5.135 5.961 16.392 1.00 75.56 105 PRO A CA 1
ATOM 839 C C . PRO A 1 105 ? 4.039 5.303 15.547 1.00 75.56 105 PRO A C 1
ATOM 841 O O . PRO A 1 105 ? 2.962 4.985 16.039 1.00 75.56 105 PRO A O 1
ATOM 844 N N . THR A 1 106 ? 4.319 5.008 14.280 1.00 78.62 106 THR A N 1
ATOM 845 C CA . THR A 1 106 ? 3.347 4.393 13.366 1.00 78.62 106 THR A CA 1
ATOM 846 C C . THR A 1 106 ? 3.049 2.930 13.711 1.00 78.62 106 THR A C 1
ATOM 848 O O . THR A 1 106 ? 1.946 2.443 13.460 1.00 78.62 106 THR A O 1
ATOM 851 N N . GLN A 1 107 ? 3.964 2.234 14.390 1.00 78.06 107 GLN A N 1
ATOM 852 C CA . GLN A 1 107 ? 3.703 0.910 14.956 1.00 78.06 107 GLN A CA 1
ATOM 853 C C . GLN A 1 107 ? 2.730 0.945 16.148 1.00 78.06 107 GLN A C 1
ATOM 855 O O . GLN A 1 107 ? 2.035 -0.047 16.375 1.00 78.06 107 GLN A O 1
ATOM 860 N N . GLU A 1 108 ? 2.603 2.049 16.892 1.00 83.56 108 GLU A N 1
ATOM 861 C CA . GLU A 1 108 ? 1.558 2.172 17.924 1.00 83.56 108 GLU A CA 1
ATOM 862 C C . GLU A 1 108 ? 0.158 2.138 17.301 1.00 83.56 108 GLU A C 1
ATOM 864 O O . GLU A 1 108 ? -0.728 1.462 17.832 1.00 83.56 108 GLU A O 1
ATOM 869 N N . LEU A 1 109 ? -0.011 2.749 16.120 1.00 84.50 109 LEU A N 1
ATOM 870 C CA . LEU A 1 109 ? -1.250 2.643 15.347 1.00 84.50 109 LEU A CA 1
ATOM 871 C C . LEU A 1 109 ? -1.552 1.175 15.006 1.00 84.50 109 LEU A C 1
ATOM 873 O O . LEU A 1 109 ? -2.668 0.710 15.225 1.00 84.50 109 LEU A O 1
ATOM 877 N N . SER A 1 110 ? -0.552 0.406 14.554 1.00 83.31 110 SER A N 1
ATOM 878 C CA . SER A 1 110 ? -0.735 -1.018 14.215 1.00 83.31 110 SER A CA 1
ATOM 879 C C . SER A 1 110 ? -1.224 -1.876 15.386 1.00 83.31 110 SER A C 1
ATOM 881 O O . SER A 1 110 ? -1.972 -2.835 15.189 1.00 83.31 110 SER A O 1
ATOM 883 N N . ARG A 1 111 ? -0.821 -1.533 16.619 1.00 83.44 111 ARG A N 1
ATOM 884 C CA . ARG A 1 111 ? -1.274 -2.237 17.826 1.00 83.44 111 ARG A CA 1
ATOM 885 C C . ARG A 1 111 ? -2.740 -1.946 18.100 1.00 83.44 111 ARG A C 1
ATOM 887 O O . ARG A 1 111 ? -3.483 -2.891 18.324 1.00 83.44 111 ARG A O 1
ATOM 894 N N . LYS A 1 112 ? -3.157 -0.679 18.022 1.00 84.56 112 LYS A N 1
ATOM 895 C CA . LYS A 1 112 ? -4.559 -0.293 18.231 1.00 84.56 112 LYS A CA 1
ATOM 896 C C . LYS A 1 112 ? -5.484 -0.844 17.144 1.00 84.56 112 LYS A C 1
ATOM 898 O O . LYS A 1 112 ? -6.584 -1.288 17.440 1.00 84.56 112 LYS A O 1
ATOM 903 N N . LEU A 1 113 ? -5.008 -0.925 15.902 1.00 84.06 113 LEU A N 1
ATOM 904 C CA . LEU A 1 113 ? -5.742 -1.550 14.797 1.00 84.06 113 LEU A CA 1
ATOM 905 C C . LEU A 1 113 ? -6.084 -3.033 15.057 1.00 84.06 113 LEU A C 1
ATOM 907 O O . LEU A 1 113 ? -6.867 -3.630 14.323 1.00 84.06 113 LEU A O 1
ATOM 911 N N . ARG A 1 114 ? -5.495 -3.684 16.073 1.00 80.06 114 ARG A N 1
ATOM 912 C CA . ARG A 1 114 ? -5.886 -5.049 16.459 1.00 80.06 114 ARG A CA 1
ATOM 913 C C . ARG A 1 114 ? -7.312 -5.161 16.961 1.00 80.06 114 ARG A C 1
ATOM 915 O O . ARG A 1 114 ? -7.899 -6.217 16.749 1.00 80.06 114 ARG A O 1
ATOM 922 N N . ASP A 1 115 ? -7.842 -4.080 17.505 1.00 80.75 115 ASP A N 1
ATOM 923 C CA . ASP A 1 115 ? -9.173 -4.036 18.093 1.00 80.75 115 ASP A CA 1
ATOM 924 C C . ASP A 1 115 ? -10.213 -3.450 17.117 1.00 80.75 115 ASP A C 1
ATOM 926 O O . ASP A 1 115 ? -11.364 -3.231 17.482 1.00 80.75 115 ASP A O 1
ATOM 930 N N . GLU A 1 116 ? -9.819 -3.203 15.862 1.00 84.06 116 GLU A N 1
ATOM 931 C CA . GLU A 1 116 ? -10.652 -2.585 14.831 1.00 84.06 116 GLU A CA 1
ATOM 932 C C . GLU A 1 116 ? -11.100 -3.580 13.754 1.00 84.06 116 GLU A C 1
ATOM 934 O O . GLU A 1 116 ? -10.363 -4.488 13.374 1.00 84.06 116 GLU A O 1
ATOM 939 N N . SER A 1 117 ? -12.284 -3.344 13.181 1.00 85.75 117 SER A N 1
ATOM 940 C CA . SER A 1 117 ? -12.836 -4.103 12.044 1.00 85.75 117 SER A CA 1
ATOM 941 C C . SER A 1 117 ? -12.445 -3.542 10.668 1.00 85.75 117 SER A C 1
ATOM 943 O O . SER A 1 117 ? -13.063 -3.867 9.655 1.00 85.75 117 SER A O 1
ATOM 945 N N . VAL A 1 118 ? -11.438 -2.669 10.615 1.00 92.06 118 VAL A N 1
ATOM 946 C CA . VAL A 1 118 ? -10.964 -2.033 9.379 1.00 92.06 118 VAL A CA 1
ATOM 947 C C . VAL A 1 118 ? -9.857 -2.854 8.708 1.00 92.06 118 VAL A C 1
ATOM 949 O O . VAL A 1 118 ? -9.166 -3.650 9.346 1.00 92.06 118 VAL A O 1
ATOM 952 N N . LEU A 1 119 ? -9.659 -2.645 7.406 1.00 95.00 119 LEU A N 1
ATOM 953 C CA . LEU A 1 119 ? -8.672 -3.383 6.614 1.00 95.00 119 LEU A CA 1
ATOM 954 C C . LEU A 1 119 ? -7.228 -2.969 6.909 1.00 95.00 119 LEU A C 1
ATOM 956 O O . LEU A 1 119 ? -6.304 -3.750 6.680 1.00 95.00 119 LEU A O 1
ATOM 960 N N . GLY A 1 120 ? -7.030 -1.746 7.397 1.00 95.06 120 GLY A N 1
ATOM 961 C CA . GLY A 1 120 ? -5.709 -1.185 7.624 1.00 95.06 120 GLY A CA 1
ATOM 962 C C . GLY A 1 120 ? -5.684 0.330 7.520 1.00 95.06 120 GLY A C 1
ATOM 963 O O . GLY A 1 120 ? -6.630 1.003 7.933 1.00 95.06 120 GLY A O 1
ATOM 964 N N . PHE A 1 121 ? -4.601 0.856 6.955 1.00 94.19 121 PHE A N 1
ATOM 965 C CA . PHE A 1 121 ? -4.352 2.294 6.858 1.00 94.19 121 PHE A CA 1
ATOM 966 C C . PHE A 1 121 ? -4.349 2.784 5.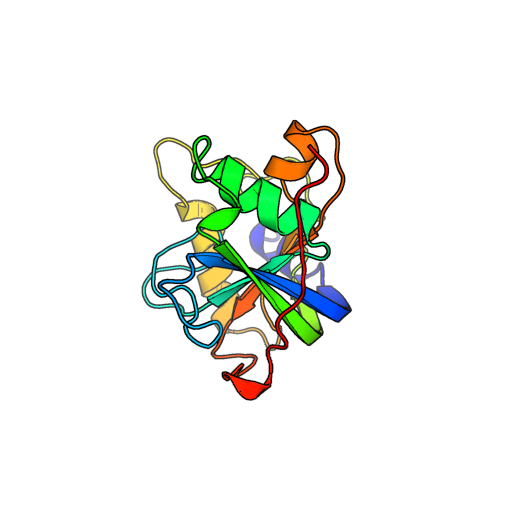416 1.00 94.19 121 PHE A C 1
ATOM 968 O O . PHE A 1 121 ? -3.824 2.102 4.539 1.00 94.19 121 PHE 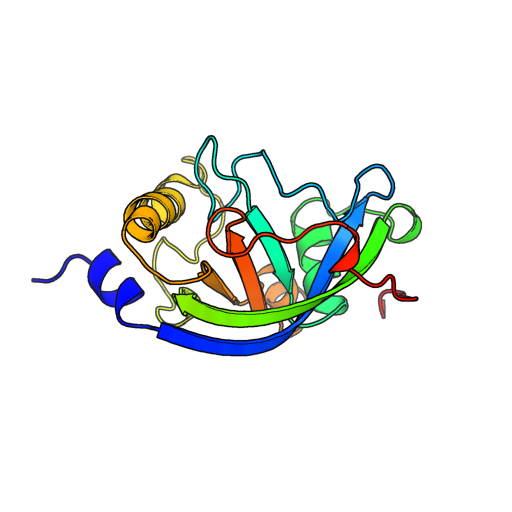A O 1
ATOM 975 N N . ARG A 1 122 ? -4.866 3.994 5.206 1.00 93.94 122 ARG A N 1
ATOM 976 C CA . ARG A 1 122 ? -4.720 4.800 3.991 1.00 93.94 122 ARG A CA 1
ATOM 977 C C . ARG A 1 122 ? -3.848 6.014 4.315 1.00 93.94 122 ARG A C 1
ATOM 979 O O . ARG A 1 122 ? -3.998 6.604 5.384 1.00 93.94 122 ARG A O 1
ATOM 986 N N . TYR A 1 123 ? -2.931 6.373 3.423 1.00 91.75 123 TYR A N 1
ATOM 987 C CA . TYR A 1 123 ? -2.029 7.512 3.605 1.00 91.75 123 TYR A CA 1
ATOM 988 C C . TYR A 1 123 ? -1.530 8.057 2.262 1.00 91.75 123 TYR A C 1
ATOM 990 O O . TYR A 1 123 ? -1.476 7.334 1.273 1.00 91.75 123 TYR A O 1
ATOM 998 N N . ALA A 1 124 ? -1.140 9.330 2.213 1.00 90.06 124 ALA A N 1
ATOM 999 C CA . ALA A 1 124 ? -0.531 9.911 1.017 1.00 90.06 124 ALA A CA 1
ATOM 1000 C C . ALA A 1 124 ? 0.884 9.348 0.775 1.00 90.06 124 ALA A C 1
ATOM 1002 O O . ALA A 1 124 ? 1.684 9.234 1.711 1.00 90.06 124 ALA A O 1
ATOM 1003 N N . SER A 1 125 ? 1.220 9.036 -0.481 1.00 90.00 125 SER A N 1
ATOM 1004 C CA . SER A 1 125 ? 2.576 8.641 -0.876 1.00 90.00 125 SER A CA 1
ATOM 1005 C C . SER A 1 125 ? 3.517 9.837 -0.766 1.00 90.00 125 SER A C 1
ATOM 1007 O O . SER A 1 125 ? 3.430 10.811 -1.514 1.00 90.00 125 SER A O 1
ATOM 1009 N N . ARG A 1 126 ? 4.470 9.761 0.166 1.00 86.50 126 ARG A N 1
ATOM 1010 C CA . ARG A 1 126 ? 5.501 10.800 0.304 1.00 86.50 126 ARG A CA 1
ATOM 1011 C C . ARG A 1 126 ? 6.478 10.772 -0.866 1.00 86.50 126 ARG A C 1
ATOM 1013 O O . ARG A 1 126 ? 6.945 11.833 -1.273 1.00 86.50 126 ARG A O 1
ATOM 1020 N N . ALA A 1 127 ? 6.765 9.587 -1.402 1.00 88.06 127 ALA A N 1
ATOM 1021 C CA . ALA A 1 127 ? 7.664 9.447 -2.535 1.00 88.06 127 ALA A CA 1
ATOM 1022 C C . ALA A 1 127 ? 7.064 10.066 -3.808 1.00 88.06 127 ALA A C 1
ATOM 1024 O O . ALA A 1 127 ? 7.769 10.781 -4.516 1.00 88.06 127 ALA A O 1
ATOM 1025 N N . ALA A 1 128 ? 5.760 9.882 -4.051 1.00 88.19 128 ALA A N 1
ATOM 1026 C CA . ALA A 1 128 ? 5.069 10.537 -5.160 1.00 88.19 128 ALA A CA 1
ATOM 1027 C C . ALA A 1 128 ? 5.093 12.067 -5.025 1.00 88.19 128 ALA A C 1
ATOM 1029 O O . ALA A 1 128 ? 5.494 12.753 -5.965 1.00 88.19 128 ALA A O 1
ATOM 1030 N N . ILE A 1 129 ? 4.791 12.600 -3.833 1.00 86.75 129 ILE A N 1
ATOM 1031 C CA . ILE A 1 129 ? 4.818 14.050 -3.570 1.00 86.75 129 ILE A CA 1
ATOM 1032 C C . ILE A 1 129 ? 6.207 14.645 -3.853 1.00 86.75 129 ILE A C 1
ATOM 1034 O O . ILE A 1 129 ? 6.319 15.698 -4.478 1.00 86.75 129 ILE A O 1
ATOM 1038 N N . GLN A 1 130 ? 7.283 13.960 -3.448 1.00 87.50 130 GLN A N 1
ATOM 1039 C CA . GLN A 1 130 ? 8.667 14.387 -3.718 1.00 87.50 130 GLN A CA 1
ATOM 1040 C C . GLN A 1 130 ? 9.029 14.376 -5.209 1.00 87.50 130 GLN A C 1
ATOM 1042 O O . GLN A 1 130 ? 9.969 15.054 -5.620 1.00 87.50 130 GLN A O 1
ATOM 1047 N N . LYS A 1 131 ? 8.294 13.609 -6.016 1.00 87.12 131 LYS A N 1
ATOM 1048 C CA . LYS A 1 131 ? 8.413 13.543 -7.476 1.00 87.12 131 LYS A CA 1
ATOM 1049 C C . LYS A 1 131 ? 7.382 14.418 -8.193 1.00 87.12 131 LYS A C 1
ATOM 1051 O O . LYS A 1 131 ? 7.216 14.274 -9.397 1.00 87.12 131 LYS A O 1
ATOM 1056 N N . HIS A 1 132 ? 6.723 15.330 -7.473 1.00 88.75 132 HIS A N 1
ATOM 1057 C CA . HIS A 1 132 ? 5.677 16.212 -8.001 1.00 88.75 132 HIS A CA 1
ATOM 1058 C C . HIS A 1 132 ? 4.483 15.456 -8.611 1.00 88.75 132 HIS A C 1
ATOM 1060 O O . HIS A 1 132 ? 3.867 15.924 -9.564 1.00 88.75 132 HIS A O 1
ATOM 1066 N N . SER A 1 133 ? 4.154 14.297 -8.038 1.00 88.44 133 SER A N 1
ATOM 1067 C CA . SER A 1 133 ? 2.990 13.480 -8.381 1.00 88.44 133 SER A CA 1
ATOM 1068 C C . SER A 1 133 ? 2.067 13.341 -7.173 1.00 88.44 133 SER A C 1
ATOM 1070 O O . SER A 1 133 ? 2.500 13.445 -6.023 1.00 88.44 133 SER A O 1
ATOM 1072 N N . ASP A 1 134 ? 0.795 13.066 -7.426 1.00 88.81 134 ASP A N 1
ATOM 1073 C CA . ASP A 1 134 ? -0.131 12.562 -6.421 1.00 88.81 134 ASP A CA 1
ATOM 1074 C C . ASP A 1 134 ? -0.029 11.033 -6.295 1.00 88.81 134 ASP A C 1
ATOM 1076 O O . ASP A 1 134 ? 0.626 10.351 -7.091 1.00 88.81 134 ASP A O 1
ATOM 1080 N N . GLY A 1 135 ? -0.617 10.504 -5.224 1.00 91.88 135 GLY A N 1
ATOM 1081 C CA . GLY A 1 135 ? -0.665 9.072 -4.968 1.00 91.88 135 GLY A CA 1
ATOM 1082 C C . GLY A 1 135 ? -1.118 8.754 -3.551 1.00 91.88 135 GLY A C 1
ATOM 1083 O O . GLY A 1 135 ? -0.653 9.353 -2.577 1.00 91.88 135 GLY A O 1
ATOM 1084 N N . THR A 1 136 ? -1.997 7.771 -3.430 1.00 94.25 136 THR A N 1
ATOM 1085 C CA . THR A 1 136 ? -2.470 7.219 -2.162 1.00 94.25 136 THR A CA 1
ATOM 1086 C C . THR A 1 136 ? -1.920 5.814 -1.997 1.00 94.25 136 THR A C 1
ATOM 1088 O O . THR A 1 136 ? -2.027 4.975 -2.886 1.00 94.25 136 THR A O 1
ATOM 1091 N N . CYS A 1 137 ? -1.367 5.534 -0.827 1.00 94.75 137 CYS A N 1
ATOM 1092 C CA . CYS A 1 137 ? -0.922 4.214 -0.429 1.00 94.75 137 CYS A CA 1
ATOM 1093 C C . CYS A 1 137 ? -1.843 3.609 0.630 1.00 94.75 137 CYS A C 1
ATOM 1095 O O . CYS A 1 137 ? -2.486 4.305 1.421 1.00 94.75 137 CYS A O 1
ATOM 1097 N N . PHE A 1 138 ? -1.865 2.283 0.650 1.00 96.06 138 PHE A N 1
ATOM 1098 C CA . PHE A 1 138 ? -2.690 1.474 1.526 1.00 96.06 138 PHE A CA 1
ATOM 1099 C C . PHE A 1 138 ? -1.825 0.397 2.168 1.00 96.06 138 PHE A C 1
ATOM 1101 O O . PHE A 1 138 ? -1.120 -0.337 1.482 1.00 96.06 138 PHE A O 1
ATOM 1108 N N . CYS A 1 139 ? -1.893 0.281 3.490 1.00 94.62 139 CYS A N 1
ATOM 1109 C CA . CYS A 1 139 ? -1.352 -0.857 4.222 1.00 94.62 139 CYS A CA 1
ATOM 1110 C C . CYS A 1 139 ? -2.524 -1.769 4.590 1.00 94.62 139 CYS A C 1
ATOM 1112 O O . CYS A 1 139 ? -3.273 -1.440 5.507 1.00 94.62 139 CYS A O 1
ATOM 1114 N N . VAL A 1 140 ? -2.709 -2.871 3.861 1.00 95.00 140 VAL A N 1
ATOM 1115 C CA . VAL A 1 140 ? -3.805 -3.839 4.036 1.00 95.00 140 VAL A CA 1
ATOM 1116 C C . VAL A 1 140 ? -3.322 -5.018 4.872 1.00 95.00 140 VAL A C 1
ATOM 1118 O O . VAL A 1 140 ? -2.329 -5.656 4.538 1.00 95.00 140 VAL A O 1
ATOM 1121 N N . TYR A 1 141 ? -4.018 -5.342 5.955 1.00 93.25 141 TYR A N 1
ATOM 1122 C CA . TYR A 1 141 ? -3.591 -6.382 6.887 1.00 93.25 141 TYR A CA 1
ATOM 1123 C C . TYR A 1 141 ? -4.153 -7.745 6.477 1.00 93.25 141 TYR A C 1
ATOM 1125 O O . TYR A 1 141 ? -5.370 -7.915 6.407 1.00 93.25 141 TYR A O 1
ATOM 1133 N N . GLN A 1 142 ? -3.284 -8.751 6.325 1.00 90.50 142 GLN A N 1
ATOM 1134 C CA . GLN A 1 142 ? -3.679 -10.090 5.849 1.00 90.50 142 GLN A CA 1
ATOM 1135 C C . GLN A 1 142 ? -4.680 -10.795 6.778 1.00 90.50 142 GLN A C 1
ATOM 1137 O O . GLN A 1 142 ? -5.462 -11.638 6.349 1.00 90.50 142 GLN A O 1
ATOM 1142 N N . LYS A 1 143 ? -4.669 -10.455 8.071 1.00 87.44 143 LYS A N 1
ATOM 1143 C CA . LYS A 1 143 ? -5.638 -10.981 9.046 1.00 87.44 143 LYS A CA 1
ATOM 1144 C C . LYS A 1 143 ? -7.064 -10.439 8.836 1.00 87.44 143 LYS A C 1
ATOM 1146 O O . LYS A 1 143 ? -8.002 -11.048 9.331 1.00 87.44 143 LYS A O 1
ATOM 1151 N N . CYS A 1 144 ? -7.204 -9.274 8.194 1.00 86.75 144 CYS A N 1
ATOM 1152 C CA . CYS A 1 144 ? -8.482 -8.588 7.986 1.00 86.75 144 CYS A CA 1
ATOM 1153 C C . CYS A 1 144 ? -9.050 -8.891 6.597 1.00 86.75 144 CYS A C 1
ATOM 1155 O O . CYS A 1 144 ? -10.254 -9.064 6.448 1.00 86.75 144 CYS A O 1
ATOM 1157 N N . LEU A 1 145 ? -8.174 -8.969 5.593 1.00 86.75 145 LEU A N 1
ATOM 1158 C CA . LEU A 1 145 ? -8.510 -9.366 4.234 1.00 86.75 145 LEU A CA 1
ATOM 1159 C C . LEU A 1 145 ? -7.485 -10.397 3.776 1.00 86.75 145 LEU A C 1
ATOM 1161 O O . LEU A 1 145 ? -6.320 -10.061 3.579 1.00 86.75 145 LEU A O 1
ATOM 1165 N N . HIS A 1 146 ? -7.923 -11.647 3.638 1.00 88.19 146 HIS A N 1
ATOM 1166 C CA . HIS A 1 146 ? -7.071 -12.714 3.137 1.00 88.19 146 HIS A CA 1
ATOM 1167 C C . HIS A 1 146 ? -6.957 -12.590 1.619 1.00 88.19 146 HIS A C 1
ATOM 1169 O O . HIS A 1 146 ? -7.901 -12.928 0.913 1.00 88.19 146 HIS A O 1
ATOM 1175 N N . LEU A 1 147 ? -5.812 -12.106 1.140 1.00 88.44 147 LEU A N 1
ATOM 1176 C CA . LEU A 1 147 ? -5.495 -12.079 -0.286 1.00 88.44 147 LEU A CA 1
ATOM 1177 C C . LEU A 1 147 ? -4.552 -13.240 -0.605 1.00 88.44 147 LEU A C 1
ATOM 1179 O O . LEU A 1 147 ? -3.470 -13.340 -0.012 1.00 88.44 147 LEU A O 1
ATOM 1183 N N . GLY A 1 148 ? -4.985 -14.118 -1.504 1.00 88.50 148 GLY A N 1
ATOM 1184 C CA . GLY A 1 148 ? -4.214 -15.204 -2.094 1.00 88.50 148 GLY A CA 1
ATOM 1185 C C . GLY A 1 148 ? -3.793 -14.890 -3.531 1.00 88.50 148 GLY A C 1
ATOM 1186 O O . GLY A 1 148 ? -4.108 -13.841 -4.082 1.00 88.50 148 GLY A O 1
ATOM 1187 N N . ALA A 1 149 ? -3.075 -15.819 -4.170 1.00 87.12 149 ALA A N 1
ATOM 1188 C CA . ALA A 1 149 ? -2.503 -15.600 -5.505 1.00 87.12 149 ALA A CA 1
ATOM 1189 C C . ALA A 1 149 ? -3.544 -15.233 -6.577 1.00 87.12 149 ALA A C 1
ATOM 1191 O O . ALA A 1 149 ? -3.264 -14.407 -7.438 1.00 87.12 149 ALA A O 1
ATOM 1192 N N . ASN A 1 150 ? -4.745 -15.813 -6.501 1.00 92.88 150 ASN A N 1
ATOM 1193 C CA . ASN A 1 150 ? -5.807 -15.606 -7.490 1.00 92.88 150 ASN A CA 1
ATOM 1194 C C . ASN A 1 150 ? -6.494 -14.236 -7.381 1.00 92.88 150 ASN A C 1
ATOM 1196 O O . ASN A 1 150 ? -7.231 -13.864 -8.289 1.00 92.88 150 ASN A O 1
ATOM 1200 N N . ASP A 1 151 ? -6.262 -13.491 -6.298 1.00 95.62 151 ASP A N 1
ATOM 1201 C CA . ASP A 1 151 ? -6.809 -12.140 -6.127 1.00 95.62 151 ASP A CA 1
ATOM 1202 C C . ASP A 1 151 ? -5.995 -11.087 -6.898 1.00 95.62 151 ASP A C 1
ATOM 1204 O O . ASP A 1 151 ? -6.437 -9.948 -7.062 1.00 95.62 151 ASP A O 1
ATOM 1208 N N . PHE A 1 152 ? -4.811 -11.468 -7.390 1.00 96.88 152 PHE A N 1
ATOM 1209 C CA . PHE A 1 152 ? -3.896 -10.600 -8.117 1.00 96.88 152 PHE A CA 1
ATOM 1210 C C . PHE A 1 152 ? -3.903 -10.918 -9.611 1.00 96.88 152 PHE A C 1
ATOM 1212 O O . PHE A 1 152 ? -3.689 -12.056 -10.024 1.00 96.88 152 PHE A O 1
ATOM 1219 N N . SER A 1 153 ? -4.090 -9.889 -10.436 1.00 97.00 153 SER A N 1
ATOM 1220 C CA . SER A 1 153 ? -3.965 -9.985 -11.896 1.00 97.00 153 SER A CA 1
ATOM 1221 C C . SER A 1 153 ? -2.723 -9.222 -12.360 1.00 97.00 153 SER A C 1
ATOM 1223 O O . SER A 1 153 ? -2.589 -8.055 -11.990 1.00 97.00 153 SER A O 1
ATOM 1225 N N . PRO A 1 154 ? -1.796 -9.841 -13.116 1.00 95.75 154 PRO A N 1
ATOM 1226 C CA . PRO A 1 154 ? -0.621 -9.141 -13.626 1.00 95.75 154 PRO A CA 1
ATOM 1227 C C . PRO A 1 154 ? -1.034 -8.073 -14.640 1.00 95.75 154 PRO A C 1
ATOM 1229 O O . PRO A 1 154 ? -2.014 -8.250 -15.366 1.00 95.75 154 PRO A O 1
ATOM 1232 N N . ILE A 1 155 ? -0.269 -6.987 -14.704 1.00 94.81 155 ILE A N 1
ATOM 1233 C CA . ILE A 1 155 ? -0.445 -5.941 -15.713 1.00 94.81 155 ILE A CA 1
ATOM 1234 C C . ILE A 1 155 ? 0.871 -5.655 -16.425 1.00 94.81 155 ILE A C 1
ATOM 1236 O O . ILE A 1 155 ? 1.943 -5.700 -15.819 1.00 94.81 155 ILE A O 1
ATOM 1240 N N . GLU A 1 156 ? 0.777 -5.328 -17.710 1.00 90.12 156 GLU A N 1
ATOM 1241 C CA . GLU A 1 156 ? 1.879 -4.680 -18.412 1.00 90.12 156 GLU A CA 1
ATOM 1242 C C . GLU A 1 156 ? 2.016 -3.252 -17.883 1.00 90.12 156 GLU A C 1
ATOM 1244 O O . GLU A 1 156 ? 1.025 -2.532 -17.731 1.00 90.12 156 GLU A O 1
ATOM 1249 N N . TRP A 1 157 ? 3.242 -2.859 -17.556 1.00 87.00 157 TRP A N 1
ATOM 1250 C CA . TRP A 1 157 ? 3.527 -1.541 -17.017 1.00 87.00 157 TRP A CA 1
ATOM 1251 C C . TRP A 1 157 ? 4.943 -1.112 -17.396 1.00 87.00 157 TRP A C 1
ATOM 1253 O O . TRP A 1 157 ? 5.854 -1.932 -17.501 1.00 87.00 157 TRP A O 1
ATOM 1263 N N . GLU A 1 158 ? 5.121 0.190 -17.556 1.00 84.25 158 GLU A N 1
ATOM 1264 C CA . GLU A 1 158 ? 6.419 0.838 -17.677 1.00 84.25 158 GLU A CA 1
ATOM 1265 C C . GLU A 1 158 ? 6.307 2.191 -16.960 1.00 84.25 158 GLU A C 1
ATOM 1267 O O . GLU A 1 158 ? 5.245 2.822 -17.020 1.00 84.25 158 GLU A O 1
ATOM 1272 N N . PRO A 1 159 ? 7.321 2.632 -16.197 1.00 80.81 159 PRO A N 1
ATOM 1273 C CA . PRO A 1 159 ? 7.270 3.955 -15.600 1.00 80.81 159 PRO A CA 1
ATOM 1274 C C . PRO A 1 159 ? 7.353 5.024 -16.694 1.00 80.81 159 PRO A C 1
ATOM 1276 O O . PRO A 1 159 ? 8.286 5.019 -17.489 1.00 80.81 159 PRO A O 1
ATOM 1279 N N . ASP A 1 160 ? 6.431 5.987 -16.683 1.00 65.62 160 ASP A N 1
ATOM 1280 C CA . ASP A 1 160 ? 6.587 7.232 -17.440 1.00 65.62 160 ASP A CA 1
ATOM 1281 C C . ASP A 1 160 ? 7.731 8.040 -16.799 1.00 65.62 160 ASP A C 1
ATOM 1283 O O . ASP A 1 160 ? 7.516 8.731 -15.787 1.00 65.62 160 ASP A O 1
ATOM 1287 N N . ILE A 1 161 ? 8.949 7.866 -17.327 1.00 57.91 161 ILE A N 1
ATOM 1288 C CA . ILE A 1 161 ? 10.180 8.544 -16.880 1.00 57.91 161 ILE A CA 1
ATOM 1289 C C . ILE A 1 161 ? 10.202 9.991 -17.371 1.00 57.91 161 ILE A C 1
ATOM 1291 O O . ILE A 1 161 ? 10.019 10.209 -18.589 1.00 57.91 161 ILE A O 1
#

Secondary structure (DSSP, 8-state):
---HHHHHHH-EEEEEEEEEEEEETTS-TT--B-S-BTTB-TT--EEEEESSHHHHHHHHHHH-TT--GGGEEEEEEEEEEEEEESTTSTTSTTSS---TT-SHHHHHHHHHGGG--S-EEEEE-HHHHHTT---EEEEEETTTS---GGGEEE-------

Sequence (161 aa):
MYREIDQIFENRSAFNGTLYLCKSERHSPADPSGYEGRYNGQGTNAYYLADSPRACWYEILGYNPNANYSDYSMWTVQVSGTFIDVGAIEGTKYVEPKENGGWKPTQELSRKLRDESVLGFRYASRAAIQKHSDGTCFCVYQKCLHLGANDFSPIEWEPDI

Foldseek 3Di:
DDDPLVVLQVQKDWDWFKWKAKDFPVDAPQFFDQDDDLQADHRFGWGKIKPDPQLNVLVVCVVPVPDDCVRMWMWMFTDGWMARENAVDPPDPSQDPADPVGSVVSNVSNVVCVVDLTQYYKHWRPSQVVVVHTMIITIGTCVNPPDGRVRIDTDDDDHPD